Protein AF-0000000084725283 (afdb_homodimer)

Nearest PDB structures (foldseek):
  5juu-assembly1_XB  TM=6.780E-01  e=8.509E-02  Saccharomyces cerevisiae
  5t2a-assembly1_AV  TM=6.459E-01  e=1.629E-01  Leishmania donovani
  6az1-assembly1_b  TM=6.888E-01  e=2.254E-01  Leishmania donovani
  5lks-assembly1_SV  TM=4.004E-01  e=1.527E-01  Homo sapiens
  4h9d-assembly1_A  TM=5.388E-01  e=5.434E+00  Geobacter metallireducens GS-15

Sequence (156 aa):
MSDGTGESTPDRECYRCDRDVAPARLFRVTTEPPAALSHDYQTAERFCCPDCAAGMNLSEFSERLKAHARRGERPVEEMSDGTGESTPDRECYRCDRDVAPARLFRVTTEPPAALSHDYQTAERFCCPDCAAGMNLSEFSERLKAHARRGERPVEE

Secondary structure (DSSP, 8-state):
-----------EE-TTT--EE-GGGPEEEEEE--GGGTTTEE-EEEEE-HHHHHHTT--EE-HHHHHHHHHHTS----/-----------EE-TTT--EE-GGGPEEEEEE--GGGTTTEE-EEEEE-HHHHHHTT--EE-HHHHHHHHHHTS----

pLDDT: mean 86.84, std 17.79, range [36.31, 98.62]

Foldseek 3Di:
DPPCPVPQDFFDAAPPPRDTDRPVQWDKDWDADDPVCCVPDHIDIGIHGPVVCVVVPNDDDDPVVVVVVVVVPPPPPD/DPPCPVPQDFFDAAPPPRDTDRPVQWDKDWDADDPVCCVPDHIDIGIHGPVVCVVVPNDDDDPVVVVVVVVVPPPPPD

Structure (mmCIF, N/CA/C/O backbone):
data_AF-0000000084725283-model_v1
#
loop_
_entity.id
_entity.type
_entity.pdbx_description
1 polymer 'Small CPxCG-related zinc finger protein'
#
loop_
_atom_site.group_PDB
_atom_site.id
_atom_site.type_symbol
_atom_site.label_atom_id
_atom_site.label_alt_id
_atom_site.label_comp_id
_atom_site.label_asym_id
_atom_site.label_entity_id
_atom_site.label_seq_id
_atom_site.pdbx_PDB_ins_code
_atom_site.Cartn_x
_atom_site.Cartn_y
_atom_site.Cartn_z
_atom_site.occupancy
_atom_site.B_iso_or_equiv
_atom_site.auth_seq_id
_atom_site.auth_comp_id
_atom_site.auth_asym_id
_atom_site.auth_atom_id
_atom_site.pdbx_PDB_model_num
ATOM 1 N N . MET A 1 1 ? -3.312 -44.719 -2.506 1 36.62 1 MET A N 1
ATOM 2 C CA . MET A 1 1 ? -2.574 -43.531 -2.875 1 36.62 1 MET A CA 1
ATOM 3 C C . MET A 1 1 ? -3.506 -42.312 -2.947 1 36.62 1 MET A C 1
ATOM 5 O O . MET A 1 1 ? -4.441 -42.312 -3.75 1 36.62 1 MET A O 1
ATOM 9 N N . SER A 1 2 ? -3.908 -41.812 -1.787 1 43.84 2 SER A N 1
ATOM 10 C CA . SER A 1 2 ? -4.75 -40.656 -1.587 1 43.84 2 SER A CA 1
ATOM 11 C C . SER A 1 2 ? -4.246 -39.469 -2.4 1 43.84 2 SER A C 1
ATOM 13 O O . SER A 1 2 ? -3.053 -39.156 -2.379 1 43.84 2 SER A O 1
ATOM 15 N N . ASP A 1 3 ? -4.738 -39.344 -3.652 1 42.88 3 ASP A N 1
ATOM 16 C CA . ASP A 1 3 ? -4.516 -38.094 -4.371 1 42.88 3 ASP A CA 1
ATOM 17 C C . ASP A 1 3 ? -4.684 -36.906 -3.447 1 42.88 3 ASP A C 1
ATOM 19 O O . ASP A 1 3 ? -5.738 -36.719 -2.834 1 42.88 3 ASP A O 1
ATOM 23 N N . GLY A 1 4 ? -3.744 -36.688 -2.504 1 44.69 4 GLY A N 1
ATOM 24 C CA . GLY A 1 4 ? -3.746 -35.406 -1.815 1 44.69 4 GLY A CA 1
ATOM 25 C C . GLY A 1 4 ? -4.184 -34.25 -2.701 1 44.69 4 GLY A C 1
ATOM 26 O O . GLY A 1 4 ? -3.436 -33.844 -3.582 1 44.69 4 GLY A O 1
ATOM 27 N N . THR A 1 5 ? -5.371 -34.281 -3.201 1 48.53 5 THR A N 1
ATOM 28 C CA . THR A 1 5 ? -5.875 -33.031 -3.779 1 48.53 5 THR A CA 1
ATOM 29 C C . THR A 1 5 ? -5.41 -31.844 -2.965 1 48.53 5 THR A C 1
ATOM 31 O O . THR A 1 5 ? -5.855 -31.641 -1.831 1 48.53 5 THR A O 1
ATOM 34 N N . GLY A 1 6 ? -4.141 -31.625 -2.848 1 50.59 6 GLY A N 1
ATOM 35 C CA . GLY A 1 6 ? -3.717 -30.359 -2.266 1 50.59 6 GLY A CA 1
ATOM 36 C C . GLY A 1 6 ? -4.668 -29.219 -2.562 1 50.59 6 GLY A C 1
ATOM 37 O O . GLY A 1 6 ? -5.004 -28.969 -3.723 1 50.59 6 GLY A O 1
ATOM 38 N N . GLU A 1 7 ? -5.652 -29.016 -1.892 1 56.44 7 GLU A N 1
ATOM 39 C CA . GLU A 1 7 ? -6.574 -27.891 -1.95 1 56.44 7 GLU A CA 1
ATOM 40 C C . GLU A 1 7 ? -5.848 -26.594 -2.318 1 56.44 7 GLU A C 1
ATOM 42 O O . GLU A 1 7 ? -5.098 -26.047 -1.509 1 56.44 7 GLU A O 1
ATOM 47 N N . SER A 1 8 ? -5.473 -26.5 -3.598 1 70.12 8 SER A N 1
ATOM 48 C CA . SER A 1 8 ? -4.91 -25.25 -4.094 1 70.12 8 SER A CA 1
ATOM 49 C C . SER A 1 8 ? -5.766 -24.047 -3.684 1 70.12 8 SER A C 1
ATOM 51 O O . SER A 1 8 ? -6.988 -24.078 -3.832 1 70.12 8 SER A O 1
ATOM 53 N N . THR A 1 9 ? -5.344 -23.344 -2.67 1 79.12 9 THR A N 1
ATOM 54 C CA . THR A 1 9 ? -6.039 -22.109 -2.311 1 79.12 9 THR A CA 1
ATOM 55 C C . THR A 1 9 ? -6.504 -21.375 -3.561 1 79.12 9 THR A C 1
ATOM 57 O O . THR A 1 9 ? -5.734 -21.203 -4.508 1 79.12 9 THR A O 1
ATOM 60 N N . PRO A 1 10 ? -7.766 -21.188 -3.664 1 89.5 10 PRO A N 1
ATOM 61 C CA . PRO A 1 10 ? -8.305 -20.5 -4.84 1 89.5 10 PRO A CA 1
ATOM 62 C C . PRO A 1 10 ? -7.617 -19.156 -5.109 1 89.5 10 PRO A C 1
ATOM 64 O O . PRO A 1 10 ? -7.168 -18.5 -4.172 1 89.5 10 PRO A O 1
ATOM 67 N N . ASP A 1 11 ? -7.484 -18.859 -6.359 1 92.56 11 ASP A N 1
ATOM 68 C CA . ASP A 1 11 ? -6.93 -17.578 -6.789 1 92.56 11 ASP A CA 1
ATOM 69 C C . ASP A 1 11 ? -7.695 -16.406 -6.164 1 92.56 11 ASP A C 1
ATOM 71 O O . ASP A 1 11 ? -8.852 -16.562 -5.766 1 92.56 11 ASP A O 1
ATOM 75 N N . ARG A 1 12 ? -6.977 -15.438 -5.93 1 95.38 12 ARG A N 1
ATOM 76 C CA . ARG A 1 12 ? -7.551 -14.188 -5.441 1 95.38 12 ARG A CA 1
ATOM 77 C C . ARG A 1 12 ? -7.359 -13.062 -6.457 1 95.38 12 ARG A C 1
ATOM 79 O O . ARG A 1 12 ? -6.336 -13.008 -7.145 1 95.38 12 ARG A O 1
ATOM 86 N N . GLU A 1 13 ? -8.242 -12.125 -6.516 1 96.94 13 GLU A N 1
ATOM 87 C CA . GLU A 1 13 ? -8.188 -11.031 -7.477 1 96.94 13 GLU A CA 1
ATOM 88 C C . GLU A 1 13 ? -7.258 -9.922 -7 1 96.94 13 GLU A C 1
ATOM 90 O O . GLU A 1 13 ? -7.273 -9.555 -5.82 1 96.94 13 GLU A O 1
ATOM 95 N N . CYS A 1 14 ? -6.426 -9.492 -7.863 1 98.25 14 CYS A N 1
ATOM 96 C CA . CYS A 1 14 ? -5.703 -8.242 -7.625 1 98.25 14 CYS A CA 1
ATOM 97 C C . CYS A 1 14 ? -6.668 -7.074 -7.496 1 98.25 14 CYS A C 1
ATOM 99 O O . CYS A 1 14 ? -7.523 -6.867 -8.359 1 98.25 14 CYS A O 1
ATOM 101 N N . TYR A 1 15 ? -6.371 -6.266 -6.543 1 97.25 15 TYR A N 1
ATOM 102 C CA . TYR A 1 15 ? -7.352 -5.215 -6.289 1 97.25 15 TYR A CA 1
ATOM 103 C C . TYR A 1 15 ? -7.273 -4.129 -7.355 1 97.25 15 TYR A C 1
ATOM 105 O O . TYR A 1 15 ? -8.203 -3.332 -7.508 1 97.25 15 TYR A O 1
ATOM 113 N N . ARG A 1 16 ? -6.207 -4.043 -8.016 1 96.62 16 ARG A N 1
ATOM 114 C CA . ARG A 1 16 ? -5.977 -2.969 -8.977 1 96.62 16 ARG A CA 1
ATOM 115 C C . ARG A 1 16 ? -6.426 -3.377 -10.375 1 96.62 16 ARG A C 1
ATOM 117 O O . ARG A 1 16 ? -7.051 -2.59 -11.086 1 96.62 16 ARG A O 1
ATOM 124 N N . CYS A 1 17 ? -6.148 -4.531 -10.852 1 97.31 17 CYS A N 1
ATOM 125 C CA . CYS A 1 17 ? -6.371 -4.895 -12.242 1 97.31 17 CYS A CA 1
ATOM 126 C C . CYS A 1 17 ? -7.41 -6.004 -12.359 1 97.31 17 CYS A C 1
ATOM 128 O O . CYS A 1 17 ? -7.738 -6.441 -13.461 1 97.31 17 CYS A O 1
ATOM 130 N N . ASP A 1 18 ? -7.816 -6.555 -11.289 1 95.44 18 ASP A N 1
ATOM 131 C CA . ASP A 1 18 ? -8.906 -7.52 -11.18 1 95.44 18 ASP A CA 1
ATOM 132 C C . ASP A 1 18 ? -8.484 -8.891 -11.711 1 95.44 18 ASP A C 1
ATOM 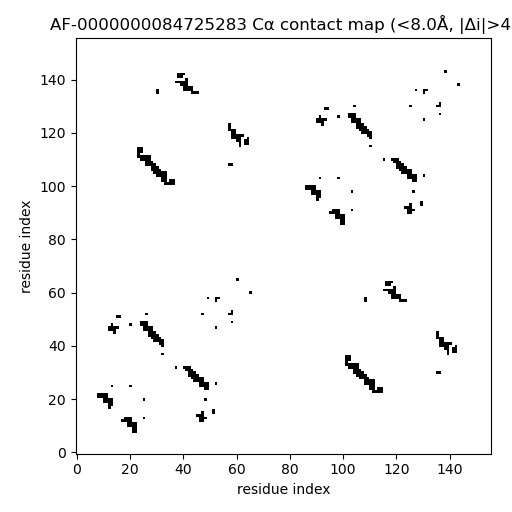134 O O . ASP A 1 18 ? -9.32 -9.789 -11.852 1 95.44 18 ASP A O 1
ATOM 138 N N . ARG A 1 19 ? -7.309 -9.016 -12.055 1 96.31 19 ARG A N 1
ATOM 139 C CA . ARG A 1 19 ? -6.82 -10.32 -12.508 1 96.31 19 ARG A CA 1
ATOM 140 C C . ARG A 1 19 ? -6.801 -11.32 -11.352 1 96.31 19 ARG A C 1
ATOM 142 O O . ARG A 1 19 ? -6.438 -10.969 -10.227 1 96.31 19 ARG A O 1
ATOM 149 N N . ASP A 1 20 ? -7.125 -12.531 -11.656 1 96.12 20 ASP A N 1
ATOM 150 C CA . ASP A 1 20 ? -6.977 -13.625 -10.703 1 96.12 20 ASP A CA 1
ATOM 151 C C . ASP A 1 20 ? -5.516 -14.047 -10.578 1 96.12 20 ASP A C 1
ATOM 153 O O . ASP A 1 20 ? -4.871 -14.391 -11.578 1 96.12 20 ASP A O 1
ATOM 157 N N . VAL A 1 21 ? -5.031 -14.086 -9.344 1 95.62 21 VAL A N 1
ATOM 158 C CA . VAL A 1 21 ? -3.633 -14.391 -9.07 1 95.62 21 VAL A CA 1
ATOM 159 C C . VAL A 1 21 ? -3.539 -15.422 -7.949 1 95.62 21 VAL A C 1
ATOM 161 O O . VAL A 1 21 ? -4.312 -15.367 -6.988 1 95.62 21 VAL A O 1
ATOM 164 N N . ALA A 1 22 ? -2.648 -16.359 -8.133 1 95.81 22 ALA A N 1
ATOM 165 C CA . ALA A 1 22 ? -2.391 -17.281 -7.035 1 95.81 22 ALA A CA 1
ATOM 166 C C . ALA A 1 22 ? -2.006 -16.547 -5.762 1 95.81 22 ALA A C 1
ATOM 168 O O . ALA A 1 22 ? -1.172 -15.633 -5.793 1 95.81 22 ALA A O 1
ATOM 169 N N . PRO A 1 23 ? -2.582 -16.938 -4.633 1 94.56 23 PRO A N 1
ATOM 170 C CA . PRO A 1 23 ? -2.295 -16.25 -3.373 1 94.56 23 PRO A CA 1
ATOM 171 C C . PRO A 1 23 ? -0.802 -16.188 -3.061 1 94.56 23 PRO A C 1
ATOM 173 O O . PRO A 1 23 ? -0.332 -15.211 -2.467 1 94.56 23 PRO A O 1
ATOM 176 N N . ALA A 1 24 ? -0.075 -17.094 -3.529 1 95.12 24 ALA A N 1
ATOM 177 C CA . ALA A 1 24 ? 1.356 -17.172 -3.252 1 95.12 24 ALA A CA 1
ATOM 178 C C . ALA A 1 24 ? 2.129 -16.125 -4.047 1 95.12 24 ALA A C 1
ATOM 180 O O . ALA A 1 24 ? 3.324 -15.922 -3.822 1 95.12 24 ALA A O 1
ATOM 181 N N . ARG A 1 25 ? 1.445 -15.422 -4.844 1 96.25 25 ARG A N 1
ATOM 182 C CA . ARG A 1 25 ? 2.107 -14.422 -5.676 1 96.25 25 ARG A CA 1
ATOM 183 C C . ARG A 1 25 ? 1.581 -13.023 -5.379 1 96.25 25 ARG A C 1
ATOM 185 O O . ARG A 1 25 ? 1.994 -12.047 -6.016 1 96.25 25 ARG A O 1
ATOM 192 N N . LEU A 1 26 ? 0.701 -12.93 -4.41 1 97.69 26 LEU A N 1
ATOM 193 C CA . LEU A 1 26 ? 0.087 -11.641 -4.125 1 97.69 26 LEU A CA 1
ATOM 194 C C . LEU A 1 26 ? 0.821 -10.922 -2.994 1 97.69 26 LEU A C 1
ATOM 196 O O . LEU A 1 26 ? 1.104 -11.523 -1.955 1 97.69 26 LEU A O 1
ATOM 200 N N . PHE A 1 27 ? 1.104 -9.672 -3.227 1 98.25 27 PHE A N 1
ATOM 201 C CA . PHE A 1 27 ? 1.551 -8.789 -2.152 1 98.25 27 PHE A CA 1
ATOM 202 C C . PHE A 1 27 ? 0.38 -8.383 -1.266 1 98.25 27 PHE A C 1
ATOM 204 O O . PHE A 1 27 ? -0.72 -8.125 -1.76 1 98.25 27 PHE A O 1
ATOM 211 N N . ARG A 1 28 ? 0.613 -8.328 0.021 1 98.56 28 ARG A N 1
ATOM 212 C CA . ARG A 1 28 ? -0.343 -7.719 0.939 1 98.56 28 ARG A CA 1
ATOM 213 C C . ARG A 1 28 ? -0.039 -6.238 1.141 1 98.56 28 ARG A C 1
ATOM 215 O O . ARG A 1 28 ? 1.071 -5.875 1.536 1 98.56 28 ARG A O 1
ATOM 222 N N . VAL A 1 29 ? -1.005 -5.395 0.857 1 98.62 29 VAL A N 1
ATOM 223 C CA . VAL A 1 29 ? -0.878 -3.953 1.043 1 98.62 29 VAL A CA 1
ATOM 224 C C . VAL A 1 29 ? -1.751 -3.504 2.213 1 98.62 29 VAL A C 1
ATOM 226 O O . VAL A 1 29 ? -2.971 -3.689 2.193 1 98.62 29 VAL A O 1
ATOM 229 N N . THR A 1 30 ? -1.122 -2.994 3.189 1 98.56 30 THR A N 1
ATOM 230 C CA . THR A 1 30 ? -1.828 -2.465 4.352 1 98.56 30 THR A CA 1
ATOM 231 C C . THR A 1 30 ? -1.683 -0.948 4.426 1 98.56 30 THR A C 1
ATOM 233 O O . THR A 1 30 ? -0.567 -0.424 4.383 1 98.56 30 THR A O 1
ATOM 236 N N . THR A 1 31 ? -2.77 -0.284 4.461 1 98.44 31 THR A N 1
ATOM 237 C CA . THR A 1 31 ? -2.777 1.17 4.582 1 98.44 31 THR A CA 1
ATOM 238 C C . THR A 1 31 ? -3.354 1.598 5.93 1 98.44 31 THR A C 1
ATOM 240 O O . THR A 1 31 ? -4.508 1.295 6.242 1 98.44 31 THR A O 1
ATOM 243 N N . GLU A 1 32 ? -2.551 2.271 6.676 1 98.31 32 GLU A N 1
ATOM 244 C CA . GLU A 1 32 ? -2.932 2.705 8.016 1 98.31 32 GLU A CA 1
ATOM 245 C C . GLU A 1 32 ? -3.047 4.227 8.094 1 98.31 3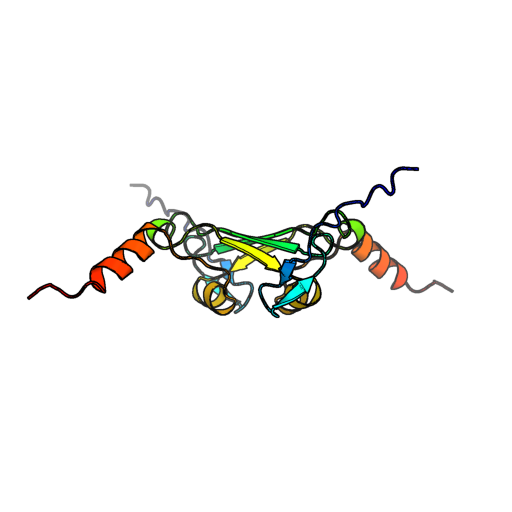2 GLU A C 1
ATOM 247 O O . GLU A 1 32 ? -2.08 4.941 7.82 1 98.31 32 GLU A O 1
ATOM 252 N N . PRO A 1 33 ? -4.211 4.738 8.484 1 97.38 33 PRO A N 1
ATOM 253 C CA . PRO A 1 33 ? -4.309 6.18 8.711 1 97.38 33 PRO A CA 1
ATOM 254 C C . PRO A 1 33 ? -3.58 6.625 9.977 1 97.38 33 PRO A C 1
ATOM 256 O O . PRO A 1 33 ? -3.393 5.828 10.898 1 97.38 33 PRO A O 1
ATOM 259 N N . PRO A 1 34 ? -3.174 7.844 9.953 1 96.19 34 PRO A N 1
ATOM 260 C CA . PRO A 1 34 ? -2.662 8.367 11.227 1 96.19 34 PRO A CA 1
ATOM 261 C C . PRO A 1 34 ? -3.76 8.555 12.266 1 96.19 34 PRO A C 1
ATOM 263 O O . PRO A 1 34 ? -4.945 8.547 11.93 1 96.19 34 PRO A O 1
ATOM 266 N N . ALA A 1 35 ? -3.318 8.68 13.438 1 95.38 35 ALA A N 1
ATOM 267 C CA . ALA A 1 35 ? -4.258 8.82 14.547 1 95.38 35 ALA A CA 1
ATOM 268 C C . ALA A 1 35 ? -5.219 9.984 14.305 1 95.38 35 ALA A C 1
ATOM 270 O O . ALA A 1 35 ? -6.414 9.875 14.594 1 95.38 35 ALA A O 1
ATOM 271 N N . ALA A 1 36 ? -4.734 11.078 13.797 1 94.69 36 ALA A N 1
ATOM 272 C CA . ALA A 1 36 ? -5.508 12.297 13.594 1 94.69 36 ALA A CA 1
ATOM 273 C C . ALA A 1 36 ? -6.645 12.078 12.602 1 94.69 36 ALA A C 1
ATOM 275 O O . ALA A 1 36 ? -7.625 12.828 12.594 1 94.69 36 ALA A O 1
ATOM 276 N N . LEU A 1 37 ? -6.57 11.055 11.836 1 95.75 37 LEU A N 1
ATOM 277 C CA . LEU A 1 37 ? -7.574 10.812 10.812 1 95.75 37 LEU A CA 1
ATOM 278 C C . LEU A 1 37 ? -8.352 9.531 11.094 1 95.75 37 LEU A C 1
ATOM 280 O O . LEU A 1 37 ? -9.133 9.078 10.266 1 95.75 37 LEU A O 1
ATOM 284 N N . SER A 1 38 ? -8.156 8.953 12.227 1 94.75 38 SER A N 1
ATOM 285 C CA . SER A 1 38 ? -8.727 7.652 12.547 1 94.75 38 SER A CA 1
ATOM 286 C C . SER A 1 38 ? -10.242 7.734 12.703 1 94.75 38 SER A C 1
ATOM 288 O O . SER A 1 38 ? -10.93 6.711 12.68 1 94.75 38 SER A O 1
ATOM 290 N N . HIS A 1 39 ? -10.766 8.875 12.859 1 93.5 39 HIS A N 1
ATOM 291 C CA . HIS A 1 39 ? -12.211 9.047 12.93 1 93.5 39 HIS A CA 1
ATOM 292 C C . HIS A 1 39 ? -12.852 8.867 11.562 1 93.5 39 HIS A C 1
ATOM 294 O O . HIS A 1 39 ? -13.984 8.375 11.461 1 93.5 39 HIS A O 1
ATOM 300 N N . ASP A 1 40 ? -12.211 9.188 10.602 1 94.62 40 ASP A N 1
ATOM 301 C CA . ASP A 1 40 ? -12.75 9.195 9.242 1 94.62 40 ASP A CA 1
ATOM 302 C C . ASP A 1 40 ? -12.305 7.965 8.461 1 94.62 40 ASP A C 1
ATOM 304 O O . ASP A 1 40 ? -13.016 7.496 7.574 1 94.62 40 ASP A O 1
ATOM 308 N N . TYR A 1 41 ? -11.18 7.492 8.836 1 96.75 41 TYR A N 1
ATOM 309 C CA . TYR A 1 41 ? -10.594 6.387 8.086 1 96.75 41 TYR A CA 1
ATOM 310 C C . TYR A 1 41 ? -10.25 5.223 9.008 1 96.75 41 TYR A C 1
ATOM 312 O O . TYR A 1 41 ? -10.07 5.414 10.211 1 96.75 41 TYR A O 1
ATOM 320 N N . GLN A 1 42 ? -10.141 4.008 8.391 1 97.69 42 GLN A N 1
ATOM 321 C CA . GLN A 1 42 ? -9.664 2.814 9.086 1 97.69 42 GLN A CA 1
ATOM 322 C C . GLN A 1 42 ? -8.578 2.105 8.273 1 97.69 42 GLN A C 1
ATOM 324 O O . GLN A 1 42 ? -8.336 2.449 7.117 1 97.69 42 GLN A O 1
ATOM 329 N N . THR A 1 43 ? -7.883 1.212 8.984 1 97.88 43 THR A N 1
ATOM 330 C CA . THR A 1 43 ? -6.871 0.406 8.312 1 97.88 43 THR A CA 1
ATOM 331 C C . THR A 1 43 ? -7.5 -0.421 7.191 1 97.88 43 THR A C 1
ATOM 333 O O . THR A 1 43 ? -8.555 -1.035 7.379 1 97.88 43 THR A O 1
ATOM 336 N N . ALA A 1 44 ? -6.824 -0.379 6.012 1 97.69 44 ALA A N 1
ATOM 337 C CA . ALA A 1 44 ? -7.27 -1.149 4.852 1 97.69 44 ALA A CA 1
ATOM 338 C C . ALA A 1 44 ? -6.227 -2.189 4.453 1 97.69 44 ALA A C 1
ATOM 340 O O . ALA A 1 44 ? -5.023 -1.935 4.531 1 97.69 44 ALA A O 1
ATOM 341 N N . GLU A 1 45 ? -6.711 -3.303 4.07 1 98 45 GLU A N 1
ATOM 342 C CA . GLU A 1 45 ? -5.871 -4.359 3.516 1 98 45 GLU A CA 1
ATOM 343 C C . GLU A 1 45 ? -6.305 -4.727 2.1 1 98 45 GLU A C 1
ATOM 345 O O . GLU A 1 45 ? -7.496 -4.934 1.845 1 98 45 GLU A O 1
ATOM 350 N N . ARG A 1 46 ? -5.363 -4.773 1.231 1 97.88 46 ARG A N 1
ATOM 351 C CA . ARG A 1 46 ? -5.574 -5.164 -0.159 1 9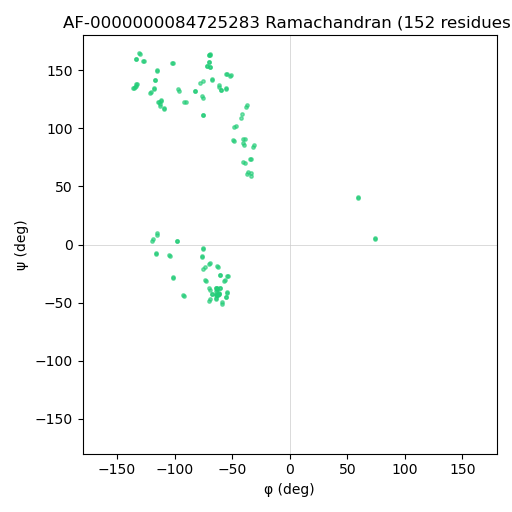7.88 46 ARG A CA 1
ATOM 352 C C . ARG A 1 46 ? -4.516 -6.156 -0.62 1 97.88 46 ARG A C 1
ATOM 354 O O . ARG A 1 46 ? -3.447 -6.258 -0.011 1 97.88 46 ARG A O 1
ATOM 361 N N . PHE A 1 47 ? -4.895 -6.84 -1.683 1 98.19 47 PHE A N 1
ATOM 362 C CA . PHE A 1 47 ? -3.938 -7.738 -2.312 1 98.19 47 PHE A CA 1
ATOM 363 C C . PHE A 1 47 ? -3.646 -7.305 -3.744 1 98.19 47 PHE A C 1
ATOM 365 O O . PHE A 1 47 ? -4.566 -6.988 -4.504 1 98.19 47 PHE A O 1
ATOM 372 N N . CYS A 1 48 ? -2.387 -7.301 -4.02 1 98.25 48 CYS A N 1
ATOM 373 C CA . CYS A 1 48 ? -1.941 -6.699 -5.273 1 98.25 48 CYS A CA 1
ATOM 374 C C . CYS A 1 48 ? -0.953 -7.609 -5.992 1 98.25 48 CYS A C 1
ATOM 376 O O . CYS A 1 48 ? -0.068 -8.195 -5.363 1 98.25 48 CYS A O 1
ATOM 378 N N . CYS A 1 49 ? -1.126 -7.754 -7.293 1 97.81 49 CYS A N 1
ATOM 379 C CA . CYS A 1 49 ? -0.141 -8.508 -8.062 1 97.81 49 CYS A CA 1
ATOM 380 C C . CYS A 1 49 ? 1.175 -7.75 -8.156 1 97.81 49 CYS A C 1
ATOM 382 O O . CYS A 1 49 ? 1.211 -6.535 -7.953 1 97.81 49 CYS A O 1
ATOM 384 N N . PRO A 1 50 ? 2.25 -8.438 -8.508 1 96.44 50 PRO A N 1
ATOM 385 C CA . PRO A 1 50 ? 3.562 -7.789 -8.547 1 96.44 50 PRO A CA 1
ATOM 386 C C . PRO A 1 50 ? 3.635 -6.672 -9.586 1 96.44 50 PRO A C 1
ATOM 388 O O . PRO A 1 50 ? 4.246 -5.629 -9.336 1 96.44 50 PRO A O 1
ATOM 391 N N . ASP A 1 51 ? 2.996 -6.848 -10.742 1 96.25 51 ASP A N 1
ATOM 392 C CA . ASP A 1 51 ? 3.037 -5.844 -11.805 1 96.25 51 ASP A CA 1
ATOM 393 C C . ASP A 1 51 ? 2.365 -4.547 -11.359 1 96.25 51 ASP A C 1
ATOM 395 O O . ASP A 1 51 ? 2.906 -3.459 -11.562 1 96.25 51 ASP A O 1
ATOM 399 N N . CYS A 1 52 ? 1.252 -4.664 -10.781 1 97.75 52 CYS A N 1
ATOM 400 C CA . CYS A 1 52 ? 0.539 -3.48 -10.312 1 97.75 52 CYS A CA 1
ATOM 401 C C . CYS A 1 52 ? 1.282 -2.816 -9.164 1 97.75 52 CYS A C 1
ATOM 403 O O . CYS A 1 52 ? 1.348 -1.589 -9.086 1 97.75 52 CYS A O 1
ATOM 405 N N . ALA A 1 53 ? 1.813 -3.611 -8.188 1 97.69 53 ALA A N 1
ATOM 406 C CA . ALA A 1 53 ? 2.60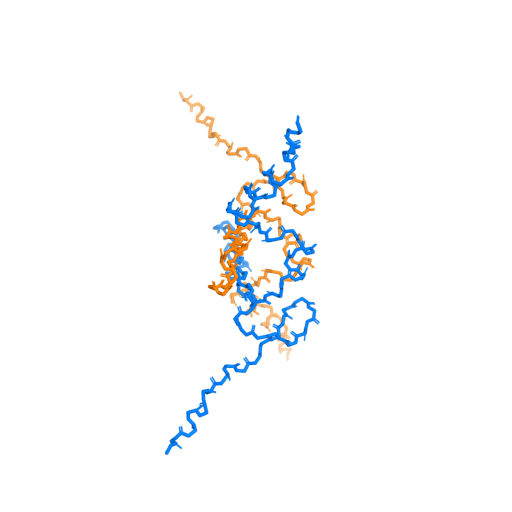9 -3.062 -7.094 1 97.69 53 ALA A CA 1
ATOM 407 C C . ALA A 1 53 ? 3.783 -2.244 -7.625 1 97.69 53 ALA A C 1
ATOM 409 O O . ALA A 1 53 ? 4.047 -1.141 -7.141 1 97.69 53 ALA A O 1
ATOM 410 N N . ALA A 1 54 ? 4.434 -2.783 -8.578 1 95.56 54 ALA A N 1
ATOM 411 C CA . ALA A 1 54 ? 5.551 -2.076 -9.203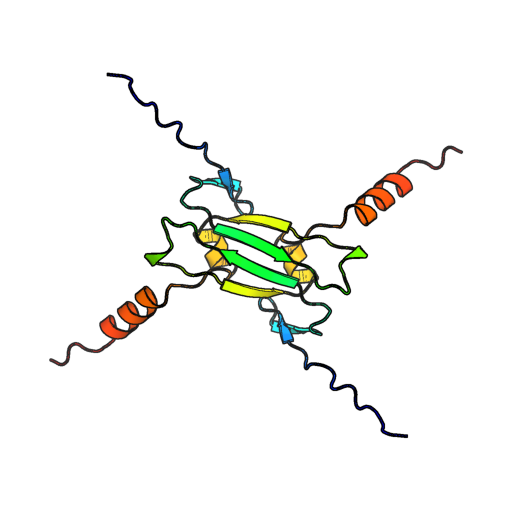 1 95.56 54 ALA A CA 1
ATOM 412 C C . ALA A 1 54 ? 5.074 -0.795 -9.883 1 95.56 54 ALA A C 1
ATOM 414 O O . ALA A 1 54 ? 5.695 0.26 -9.734 1 95.56 54 ALA A O 1
ATOM 415 N N . GLY A 1 55 ? 3.939 -0.899 -10.586 1 95.06 55 GLY A N 1
ATOM 416 C CA . GLY A 1 55 ? 3.373 0.248 -11.273 1 95.06 55 GLY A CA 1
ATOM 417 C C . GLY A 1 55 ? 3.021 1.393 -10.344 1 95.06 55 GLY A C 1
ATOM 418 O O . GLY A 1 55 ? 3.039 2.557 -10.75 1 95.06 55 GLY A O 1
ATOM 419 N N . MET A 1 56 ? 2.752 1.07 -9.125 1 95.75 56 MET A N 1
ATOM 420 C CA . MET A 1 56 ? 2.42 2.086 -8.133 1 95.75 56 MET A CA 1
ATOM 421 C C . MET A 1 56 ? 3.645 2.449 -7.297 1 95.75 56 MET A C 1
ATOM 423 O O . MET A 1 56 ? 3.543 3.221 -6.34 1 95.75 56 MET A O 1
ATOM 427 N N . ASN A 1 57 ? 4.781 1.85 -7.633 1 96.44 57 ASN A N 1
ATOM 428 C CA . ASN A 1 57 ? 6.02 2.039 -6.883 1 96.44 57 ASN A CA 1
ATOM 429 C C . ASN A 1 57 ? 5.859 1.614 -5.426 1 96.44 57 ASN A C 1
ATOM 431 O O . ASN A 1 57 ? 6.355 2.289 -4.52 1 96.44 57 ASN A O 1
ATOM 435 N N . LEU A 1 58 ? 5.18 0.525 -5.168 1 97.25 58 LEU A N 1
ATOM 436 C CA . LEU A 1 58 ? 4.914 0.04 -3.818 1 97.25 58 LEU A CA 1
ATOM 437 C C . LEU A 1 58 ? 5.801 -1.156 -3.486 1 97.25 58 LEU A C 1
ATOM 439 O O . LEU A 1 58 ? 5.812 -1.628 -2.348 1 97.25 58 LEU A O 1
ATOM 443 N N . SER A 1 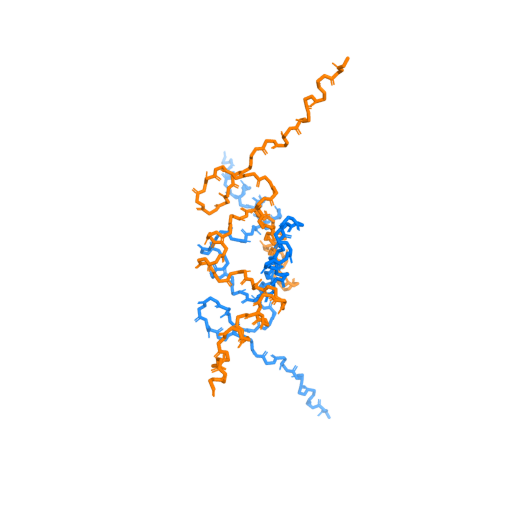59 ? 6.492 -1.678 -4.422 1 96.06 59 SER A N 1
ATOM 444 C CA . SER A 1 59 ? 7.367 -2.816 -4.156 1 96.06 59 SER A CA 1
ATOM 445 C C . SER A 1 59 ? 8.828 -2.385 -4.062 1 96.06 59 SER A C 1
ATOM 447 O O . SER A 1 59 ? 9.203 -1.334 -4.582 1 96.06 59 SER A O 1
ATOM 449 N N . GLU A 1 60 ? 9.57 -3.186 -3.369 1 96.44 60 GLU A N 1
ATOM 450 C CA . GLU A 1 60 ? 11.008 -2.988 -3.217 1 96.44 60 GLU A CA 1
ATOM 451 C C . GLU A 1 60 ? 11.766 -4.301 -3.398 1 96.44 60 GLU A C 1
ATOM 453 O O . GLU A 1 60 ? 11.383 -5.324 -2.832 1 96.44 60 GLU A O 1
ATOM 458 N N . PHE A 1 61 ? 12.781 -4.227 -4.133 1 95 61 PHE A N 1
ATOM 459 C CA . PHE A 1 61 ? 13.609 -5.414 -4.328 1 95 61 PHE A CA 1
ATOM 460 C C . PHE A 1 61 ? 14.344 -5.777 -3.043 1 95 61 PHE A C 1
ATOM 462 O O . PHE A 1 61 ? 14.703 -4.898 -2.256 1 95 61 PHE A O 1
ATOM 469 N N . SER A 1 62 ? 14.625 -7.051 -2.955 1 95.12 62 SER A N 1
ATOM 470 C CA . SER A 1 62 ? 15.398 -7.52 -1.811 1 95.12 62 SER A CA 1
ATOM 471 C C . SER A 1 62 ? 16.844 -7.043 -1.886 1 95.12 62 SER A C 1
ATOM 473 O O . SER A 1 62 ? 17.344 -6.738 -2.971 1 95.12 62 SER A O 1
ATOM 475 N N . GLU A 1 63 ? 17.469 -7.004 -0.716 1 93 63 GLU A N 1
ATOM 476 C CA . GLU A 1 63 ? 18.875 -6.609 -0.684 1 93 63 GLU A CA 1
ATOM 477 C C . GLU A 1 63 ? 19.734 -7.57 -1.499 1 93 63 GLU A C 1
ATOM 479 O O . GLU A 1 63 ? 20.688 -7.148 -2.156 1 93 63 GLU A O 1
ATOM 484 N N . ARG A 1 64 ? 19.406 -8.766 -1.434 1 90.5 64 ARG A N 1
ATOM 485 C CA . ARG A 1 64 ? 20.125 -9.781 -2.191 1 90.5 64 ARG A CA 1
ATOM 486 C C . ARG A 1 64 ? 20.078 -9.484 -3.688 1 90.5 64 ARG A C 1
ATOM 488 O O . ARG A 1 64 ? 21.109 -9.508 -4.363 1 90.5 64 ARG A O 1
ATOM 495 N N . LEU A 1 65 ? 18.953 -9.266 -4.156 1 88.94 65 LEU A N 1
ATOM 496 C CA . LEU A 1 65 ? 18.781 -8.992 -5.578 1 88.94 65 LEU A CA 1
ATOM 497 C C . LEU A 1 65 ? 19.5 -7.707 -5.98 1 88.94 65 LEU A C 1
ATOM 499 O O . LEU A 1 65 ? 20.156 -7.656 -7.027 1 88.94 65 LEU A O 1
ATOM 503 N N . LYS A 1 66 ? 19.453 -6.723 -5.164 1 90.44 66 LYS A N 1
ATOM 504 C CA . LYS A 1 66 ? 20.156 -5.473 -5.441 1 90.44 66 LYS A CA 1
ATOM 505 C C . LYS A 1 66 ? 21.656 -5.695 -5.531 1 90.44 66 LYS A C 1
ATOM 507 O O . LYS A 1 66 ? 22.328 -5.141 -6.41 1 90.44 66 LYS A O 1
ATOM 512 N N . ALA A 1 67 ? 22.078 -6.449 -4.637 1 89.12 67 ALA A N 1
ATOM 513 C CA . ALA A 1 67 ? 23.5 -6.738 -4.605 1 89.12 67 ALA A CA 1
ATOM 514 C C . ALA A 1 67 ? 23.938 -7.48 -5.867 1 89.12 67 ALA A C 1
ATOM 516 O O . ALA A 1 67 ? 25 -7.191 -6.43 1 89.12 67 ALA A O 1
ATOM 517 N N . HIS A 1 68 ? 23.219 -8.406 -6.289 1 87.25 68 HIS A N 1
ATOM 518 C CA . HIS A 1 68 ? 23.516 -9.172 -7.492 1 87.25 68 HIS A CA 1
ATOM 519 C C . HIS A 1 68 ? 23.547 -8.273 -8.719 1 87.25 68 HIS A C 1
ATOM 521 O O . HIS A 1 68 ? 24.438 -8.406 -9.57 1 87.25 68 HIS A O 1
ATOM 527 N N . ALA A 1 69 ? 22.625 -7.418 -8.758 1 84.81 69 ALA A N 1
ATOM 528 C CA . ALA A 1 69 ? 22.562 -6.488 -9.883 1 84.81 69 ALA A CA 1
ATOM 529 C C . ALA A 1 69 ? 23.766 -5.57 -9.922 1 84.81 69 ALA A C 1
ATOM 531 O O . ALA A 1 69 ? 24.281 -5.254 -10.992 1 84.81 69 ALA A O 1
ATOM 532 N N . ARG A 1 70 ? 24.203 -5.184 -8.773 1 86.56 70 ARG A N 1
ATOM 533 C CA . ARG A 1 70 ? 25.359 -4.297 -8.68 1 86.56 70 ARG A CA 1
ATOM 534 C C . ARG A 1 70 ? 26.641 -5.02 -9.078 1 86.56 70 ARG A C 1
ATOM 536 O O . ARG A 1 70 ? 27.516 -4.43 -9.719 1 86.56 70 ARG A O 1
ATOM 543 N N . ARG A 1 71 ? 26.734 -6.242 -8.711 1 85.31 71 ARG A N 1
ATOM 544 C CA . ARG A 1 71 ? 27.906 -7.039 -9.039 1 85.31 71 ARG A CA 1
ATOM 545 C C . ARG A 1 71 ? 27.953 -7.344 -10.531 1 85.31 71 ARG A C 1
ATOM 547 O O . ARG A 1 71 ? 29.047 -7.383 -11.125 1 85.31 71 ARG A O 1
ATOM 554 N N . GLY A 1 72 ? 26.844 -7.773 -10.969 1 76 72 GLY A N 1
ATOM 555 C CA . GLY A 1 72 ? 26.812 -7.996 -12.398 1 76 72 GLY A CA 1
ATOM 556 C C . GLY A 1 72 ? 27.172 -6.766 -13.203 1 76 72 GLY A C 1
ATOM 557 O O . GLY A 1 72 ? 27.641 -6.875 -14.344 1 76 72 GLY A O 1
ATOM 558 N N . GLU A 1 73 ? 26.859 -5.555 -12.656 1 67.06 73 GLU A N 1
ATOM 559 C CA . GLU A 1 73 ? 27.234 -4.293 -13.289 1 67.06 73 GLU A CA 1
ATOM 560 C C . GLU A 1 73 ? 28.703 -3.988 -13.094 1 67.06 73 GLU A C 1
ATOM 562 O O . GLU A 1 73 ? 29.234 -3.031 -13.672 1 67.06 73 GLU A O 1
ATOM 567 N N . ARG A 1 74 ? 29.312 -4.727 -12.266 1 60.62 74 ARG A N 1
ATOM 568 C CA . ARG A 1 74 ? 30.75 -4.52 -12.141 1 60.62 74 ARG A CA 1
ATOM 569 C C . ARG A 1 74 ? 31.484 -5.117 -13.328 1 60.62 74 ARG A C 1
ATOM 571 O O . ARG A 1 74 ? 31.219 -6.25 -13.734 1 60.62 74 ARG A O 1
ATOM 578 N N . PRO A 1 75 ? 32.031 -4.246 -14.125 1 56.5 75 PRO A N 1
ATOM 579 C CA . PRO A 1 75 ? 32.812 -4.715 -15.281 1 56.5 75 PRO A CA 1
ATOM 580 C C . PRO A 1 75 ? 33.719 -5.898 -14.945 1 56.5 75 PRO A C 1
ATOM 582 O O . PRO A 1 75 ? 34.312 -5.934 -13.867 1 56.5 75 PRO A O 1
ATOM 585 N N . VAL A 1 76 ? 33.344 -7.047 -15.469 1 49.22 76 VAL A N 1
ATOM 586 C CA . VAL A 1 76 ? 34.375 -8.094 -15.484 1 49.22 76 VAL A CA 1
ATOM 587 C C . VAL A 1 76 ? 35.719 -7.496 -15.836 1 49.22 76 VAL A C 1
ATOM 589 O O . VAL A 1 76 ? 35.875 -6.824 -16.859 1 49.22 76 VAL A O 1
ATOM 592 N N . GLU A 1 77 ? 36.375 -7.004 -14.773 1 47.12 77 GLU A N 1
ATOM 593 C CA . GLU A 1 77 ? 37.75 -6.676 -15.102 1 47.12 77 GLU A CA 1
ATOM 594 C C . GLU A 1 77 ? 38.375 -7.73 -16.016 1 47.12 77 GLU A C 1
ATOM 596 O O . GLU A 1 77 ? 38.438 -8.906 -15.648 1 47.12 77 GLU A O 1
ATOM 601 N N . GLU A 1 78 ? 38.25 -7.523 -17.328 1 39.06 78 GLU A N 1
ATOM 602 C CA . GLU A 1 78 ? 39.25 -8.227 -18.141 1 39.06 78 GLU A CA 1
ATOM 603 C C . GLU A 1 78 ? 40.688 -7.914 -17.672 1 39.06 78 GLU A C 1
ATOM 605 O O . GLU A 1 78 ? 41 -6.762 -17.375 1 39.06 78 GLU A O 1
ATOM 610 N N . MET B 1 1 ? 8.797 31.719 30.609 1 36.31 1 MET B N 1
ATOM 611 C CA . MET B 1 1 ? 7.801 31.094 29.75 1 36.31 1 MET B CA 1
ATOM 612 C C . MET B 1 1 ? 8.445 30.531 28.484 1 36.31 1 MET B C 1
ATOM 614 O O . MET B 1 1 ? 9.031 31.281 27.703 1 36.31 1 MET B O 1
ATOM 618 N N . SER B 1 2 ? 9.141 29.391 28.594 1 44.31 2 SER B N 1
ATOM 619 C CA . SER B 1 2 ? 9.773 28.641 27.531 1 44.31 2 SER B CA 1
ATOM 620 C C . SER B 1 2 ? 8.82 28.422 26.359 1 44.31 2 SER B C 1
ATOM 622 O O . SER B 1 2 ? 7.672 28 26.562 1 44.31 2 SER B O 1
ATOM 624 N N . ASP B 1 3 ? 8.812 29.375 25.406 1 42.94 3 ASP B N 1
ATOM 625 C CA . ASP B 1 3 ? 8.148 29.078 24.141 1 42.94 3 ASP B CA 1
ATOM 626 C C . ASP B 1 3 ? 8.406 27.641 23.703 1 42.94 3 ASP B C 1
ATOM 628 O O . ASP B 1 3 ? 9.562 27.234 23.562 1 42.94 3 ASP B O 1
ATOM 632 N N . GLY B 1 4 ? 7.836 26.641 24.391 1 44.75 4 GLY B N 1
ATOM 633 C CA . GLY B 1 4 ? 7.848 25.312 23.828 1 44.75 4 GLY B CA 1
ATOM 634 C C . GLY B 1 4 ? 7.754 25.297 22.312 1 44.75 4 GLY B C 1
ATOM 635 O O . GLY B 1 4 ? 6.684 25.547 21.75 1 44.75 4 GLY B O 1
ATOM 636 N N . THR B 1 5 ? 8.656 25.906 21.625 1 49.06 5 THR B N 1
ATOM 637 C CA . THR B 1 5 ? 8.703 25.609 20.203 1 49.06 5 THR B CA 1
ATOM 638 C C . THR B 1 5 ? 8.383 24.141 19.953 1 49.06 5 THR B C 1
ATOM 640 O O . THR B 1 5 ? 9.172 23.266 20.297 1 49.06 5 THR B O 1
ATOM 643 N N . GLY B 1 6 ? 7.227 23.703 20.281 1 50.84 6 GLY B N 1
ATOM 644 C CA . GLY B 1 6 ? 6.848 22.375 19.828 1 50.84 6 GLY B CA 1
ATOM 645 C C . GLY B 1 6 ? 7.469 22 18.5 1 50.84 6 GLY B C 1
ATOM 646 O O . GLY B 1 6 ? 7.371 22.734 17.531 1 50.84 6 GLY B O 1
ATOM 647 N N . GLU B 1 7 ? 8.586 21.516 18.438 1 56.09 7 GLU B N 1
ATOM 648 C CA . GLU B 1 7 ? 9.266 20.984 17.266 1 56.09 7 GLU B CA 1
ATOM 649 C C . GLU B 1 7 ? 8.281 20.297 16.312 1 56.09 7 GLU B C 1
ATOM 651 O O . GLU B 1 7 ? 7.766 19.219 16.625 1 56.09 7 GLU B O 1
ATOM 656 N N . SER B 1 8 ? 7.496 21.109 15.609 1 69.25 8 SER B N 1
ATOM 657 C CA . SER B 1 8 ? 6.633 20.562 14.57 1 69.25 8 SER B CA 1
ATOM 658 C C . SER B 1 8 ? 7.395 19.594 13.68 1 69.25 8 SER B C 1
ATOM 660 O O . SER B 1 8 ? 8.5 19.891 13.227 1 69.25 8 SER B O 1
ATOM 662 N N . THR B 1 9 ? 7.219 18.344 13.883 1 79.06 9 THR B N 1
ATOM 663 C CA . THR B 1 9 ? 7.812 17.359 12.977 1 79.06 9 THR B CA 1
ATOM 664 C C . THR B 1 9 ? 7.762 17.844 11.539 1 79.06 9 THR B C 1
ATOM 666 O O . THR B 1 9 ? 6.719 18.312 11.07 1 79.06 9 THR B O 1
ATOM 669 N N . PRO B 1 10 ? 8.883 18 10.969 1 89.69 10 PRO B N 1
ATOM 670 C CA . PRO B 1 10 ? 8.93 18.484 9.586 1 89.69 10 PRO B CA 1
ATOM 671 C C . PRO B 1 10 ? 8.016 17.688 8.648 1 89.69 10 PRO B C 1
ATOM 673 O O . PRO B 1 10 ? 7.793 16.5 8.867 1 89.69 10 PRO B O 1
ATOM 676 N N . ASP B 1 11 ? 7.469 18.375 7.688 1 92.81 11 ASP B N 1
ATOM 677 C CA . ASP B 1 11 ? 6.645 17.75 6.656 1 92.81 11 ASP B CA 1
ATOM 678 C C . ASP B 1 11 ? 7.402 16.625 5.957 1 92.81 11 ASP B C 1
ATOM 680 O O . ASP B 1 11 ? 8.633 16.609 5.969 1 92.81 11 ASP B O 1
ATOM 684 N N . ARG B 1 12 ? 6.672 15.703 5.605 1 95.44 12 ARG B N 1
ATOM 685 C CA . ARG B 1 12 ? 7.191 14.594 4.816 1 95.44 12 ARG B CA 1
ATOM 686 C C . ARG B 1 12 ? 6.551 14.555 3.434 1 95.44 12 ARG B C 1
ATOM 688 O O . ARG B 1 12 ? 5.367 14.875 3.283 1 95.44 12 ARG B O 1
ATOM 695 N N . GLU B 1 13 ? 7.242 14.078 2.461 1 97 13 GLU B N 1
ATOM 696 C CA . GLU B 1 13 ? 6.75 14.039 1.086 1 97 13 GLU B CA 1
ATOM 697 C C . GLU B 1 13 ? 5.859 12.828 0.85 1 97 13 GLU B C 1
ATOM 699 O O . GLU B 1 13 ? 6.172 11.719 1.297 1 97 13 GLU B O 1
ATOM 704 N N . CYS B 1 14 ? 4.758 13.094 0.253 1 98.19 14 CYS B N 1
ATOM 705 C CA . CYS B 1 14 ? 3.977 11.992 -0.294 1 98.19 14 CYS B CA 1
ATOM 706 C C . CYS B 1 14 ? 4.762 11.242 -1.368 1 98.19 14 CYS B C 1
ATOM 708 O O . CYS B 1 14 ? 5.281 11.859 -2.301 1 98.19 14 CYS B O 1
ATOM 710 N N . TYR B 1 15 ? 4.707 9.93 -1.281 1 97.25 15 TYR B N 1
ATOM 711 C CA . TYR B 1 15 ? 5.562 9.18 -2.195 1 97.25 15 TYR B CA 1
ATOM 712 C C . TYR B 1 15 ? 5.012 9.219 -3.615 1 97.25 15 TYR B C 1
ATOM 714 O O . TYR B 1 15 ? 5.734 8.938 -4.574 1 97.25 15 TYR B O 1
ATOM 722 N N . ARG B 1 16 ? 3.74 9.531 -3.768 1 96.69 16 ARG B N 1
ATOM 723 C CA . ARG B 1 16 ? 3.084 9.484 -5.07 1 96.69 16 ARG B CA 1
ATOM 724 C C . ARG B 1 16 ? 3.135 10.844 -5.758 1 96.69 16 ARG B C 1
ATOM 726 O O . ARG B 1 16 ? 3.391 10.93 -6.961 1 96.69 16 ARG B O 1
ATOM 733 N N . CYS B 1 17 ? 2.898 11.922 -5.113 1 97.25 17 CYS B N 1
ATOM 734 C CA . CYS B 1 17 ? 2.738 13.219 -5.758 1 97.25 17 CYS B CA 1
ATOM 735 C C . CYS B 1 17 ? 3.836 14.18 -5.324 1 97.25 17 CYS B C 1
ATOM 737 O O . CYS B 1 17 ? 3.865 15.336 -5.758 1 97.25 17 CYS B O 1
ATOM 739 N N . ASP B 1 18 ? 4.633 13.828 -4.395 1 95.5 18 ASP B N 1
ATOM 740 C CA . ASP B 1 18 ? 5.832 14.531 -3.955 1 95.5 18 ASP B CA 1
ATOM 741 C C . ASP B 1 18 ? 5.469 15.781 -3.148 1 95.5 18 ASP B C 1
ATOM 743 O O . ASP B 1 18 ? 6.332 16.594 -2.834 1 95.5 18 ASP B O 1
ATOM 747 N N . ARG B 1 19 ? 4.266 15.953 -2.898 1 96.38 19 ARG B N 1
ATOM 748 C CA . ARG B 1 19 ? 3.855 17.078 -2.068 1 96.38 19 ARG B CA 1
ATOM 749 C C . ARG B 1 19 ? 4.324 16.906 -0.629 1 96.38 19 ARG B C 1
ATOM 751 O O . ARG B 1 19 ? 4.27 15.797 -0.085 1 96.38 19 ARG B O 1
ATOM 758 N N . ASP B 1 20 ? 4.719 17.969 -0.036 1 96.12 20 ASP B N 1
ATOM 759 C CA . ASP B 1 20 ? 5.02 17.984 1.393 1 96.12 20 ASP B CA 1
ATOM 760 C C . ASP B 1 20 ? 3.736 17.984 2.223 1 96.12 20 ASP B C 1
ATOM 762 O O . ASP B 1 20 ? 2.881 18.859 2.057 1 96.12 20 ASP B O 1
ATOM 766 N N . VAL B 1 21 ? 3.654 17.031 3.135 1 95.75 21 VAL B N 1
ATOM 767 C CA . VAL B 1 21 ? 2.455 16.844 3.945 1 95.75 21 VAL B CA 1
ATOM 768 C C . VAL B 1 21 ? 2.844 16.688 5.414 1 95.75 21 VAL B C 1
ATOM 770 O O . VAL B 1 21 ? 3.861 16.078 5.734 1 95.75 21 VAL B O 1
ATOM 773 N N . ALA B 1 22 ? 2.062 17.328 6.262 1 96 22 ALA B N 1
ATOM 774 C CA . ALA B 1 22 ? 2.271 17.109 7.691 1 96 22 ALA B CA 1
ATOM 775 C C . ALA B 1 22 ? 2.191 15.625 8.039 1 96 22 ALA B C 1
ATOM 777 O O . ALA B 1 22 ? 1.275 14.922 7.602 1 96 22 ALA B O 1
ATOM 778 N N . PRO B 1 23 ? 3.143 15.133 8.828 1 94.81 23 PRO B N 1
ATOM 779 C CA . PRO B 1 23 ? 3.152 13.719 9.18 1 94.81 23 PRO B CA 1
ATOM 780 C C . PRO B 1 23 ? 1.825 13.242 9.773 1 94.81 23 PRO B C 1
ATOM 782 O O . PRO B 1 23 ? 1.423 12.102 9.562 1 94.81 23 PRO B O 1
ATOM 785 N N . ALA B 1 24 ? 1.115 14.102 10.367 1 95.19 24 ALA B N 1
ATOM 786 C CA . ALA B 1 24 ? -0.144 13.766 11.023 1 95.19 24 ALA B CA 1
ATOM 787 C C . ALA B 1 24 ? -1.254 13.53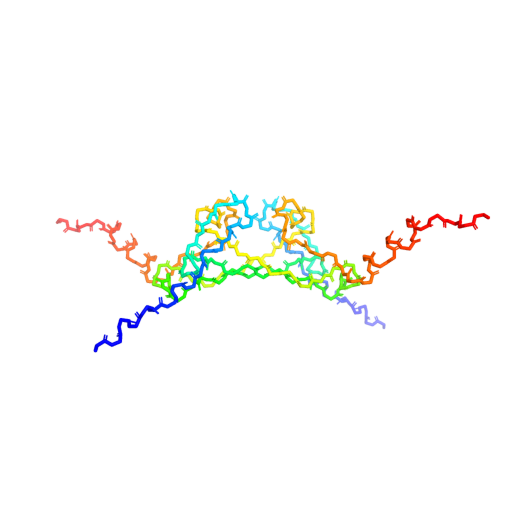9 10 1 95.19 24 ALA B C 1
ATOM 789 O O . ALA B 1 24 ? -2.338 13.062 10.344 1 95.19 24 ALA B O 1
ATOM 790 N N . ARG B 1 25 ? -0.946 13.75 8.781 1 96.31 25 ARG B N 1
ATOM 791 C CA . ARG B 1 25 ? -1.954 13.594 7.738 1 96.31 25 ARG B CA 1
ATOM 792 C C . ARG B 1 25 ? -1.554 12.516 6.742 1 96.31 25 ARG B C 1
ATOM 794 O O . ARG B 1 25 ? -2.262 12.266 5.766 1 96.31 25 ARG B O 1
ATOM 801 N N . LEU B 1 26 ? -0.459 11.852 7.016 1 97.75 26 LEU B N 1
ATOM 802 C CA . LEU B 1 26 ? 0.033 10.867 6.062 1 97.75 26 LEU B CA 1
ATOM 803 C C . LEU B 1 26 ? -0.419 9.461 6.453 1 97.75 26 LEU B C 1
ATOM 805 O O . LEU B 1 26 ? -0.299 9.062 7.617 1 97.75 26 LEU B O 1
ATOM 809 N N . PHE B 1 27 ? -0.9 8.742 5.477 1 98.19 27 PHE B N 1
ATOM 810 C CA . PHE B 1 27 ? -1.119 7.309 5.625 1 98.19 27 PHE B CA 1
ATOM 811 C C . PHE B 1 27 ? 0.195 6.547 5.508 1 98.19 27 PHE B C 1
ATOM 813 O O . PHE B 1 27 ? 1.05 6.891 4.688 1 98.19 27 PHE B O 1
ATOM 820 N N . ARG B 1 28 ? 0.369 5.543 6.348 1 98.56 28 ARG B N 1
ATOM 821 C CA . ARG B 1 28 ? 1.464 4.594 6.168 1 98.56 28 ARG B CA 1
ATOM 822 C C . ARG B 1 28 ? 1.031 3.416 5.301 1 98.56 28 ARG B C 1
ATOM 824 O O . ARG B 1 28 ? 0.052 2.736 5.613 1 98.56 28 ARG B O 1
ATOM 831 N N . VAL B 1 29 ? 1.722 3.197 4.219 1 98.56 29 VAL B N 1
ATOM 832 C CA . VAL B 1 29 ? 1.459 2.082 3.318 1 98.56 29 VAL B CA 1
ATOM 833 C C . VAL B 1 29 ? 2.578 1.05 3.432 1 98.56 29 VAL B C 1
ATOM 835 O O . VAL B 1 29 ? 3.742 1.354 3.158 1 98.56 29 VAL B O 1
ATOM 838 N N . THR B 1 30 ? 2.225 -0.088 3.863 1 98.56 30 THR B N 1
ATOM 839 C CA . THR B 1 30 ? 3.174 -1.191 3.971 1 98.56 30 THR B CA 1
ATOM 840 C C . THR B 1 30 ? 2.848 -2.287 2.959 1 98.56 30 THR B C 1
ATOM 842 O O . THR B 1 30 ? 1.708 -2.754 2.887 1 98.56 30 THR B O 1
ATOM 845 N N . THR B 1 31 ? 3.785 -2.611 2.168 1 98.44 31 THR B N 1
ATOM 846 C CA . THR B 1 31 ? 3.627 -3.678 1.186 1 98.44 31 THR B CA 1
ATOM 847 C C . THR B 1 31 ? 4.523 -4.863 1.524 1 98.44 31 THR B C 1
ATOM 849 O O . THR B 1 31 ? 5.746 -4.723 1.591 1 98.44 31 THR B O 1
ATOM 852 N N . GLU B 1 32 ? 3.922 -5.98 1.719 1 98.31 32 GLU B N 1
ATOM 853 C CA . GLU B 1 32 ? 4.633 -7.195 2.105 1 98.31 32 GLU B CA 1
ATOM 854 C C . GLU B 1 32 ? 4.551 -8.258 1.009 1 98.31 32 GLU B C 1
ATOM 856 O O . GLU B 1 32 ? 3.457 -8.672 0.62 1 98.31 32 GLU B O 1
ATOM 861 N N . PRO B 1 33 ? 5.688 -8.727 0.522 1 97.31 33 PRO B N 1
ATOM 862 C CA . PRO B 1 33 ? 5.648 -9.852 -0.418 1 97.31 33 PRO B CA 1
ATOM 863 C C . PRO B 1 33 ? 5.285 -11.172 0.256 1 97.31 33 PRO B C 1
ATOM 865 O O . PRO B 1 33 ? 5.5 -11.328 1.46 1 97.31 33 PRO B O 1
ATOM 868 N N . PRO B 1 34 ? 4.723 -12.016 -0.535 1 96.06 34 PRO B N 1
ATOM 869 C CA . PRO B 1 34 ? 4.559 -13.359 0.014 1 96.06 34 PRO B CA 1
ATOM 870 C C . PRO B 1 34 ? 5.883 -14.102 0.181 1 96.06 34 PRO B C 1
ATOM 872 O O . PRO B 1 34 ? 6.898 -13.688 -0.383 1 96.06 34 PRO B O 1
ATOM 875 N N . ALA B 1 35 ? 5.805 -15.109 0.938 1 95.25 35 ALA B N 1
ATOM 876 C CA . ALA B 1 35 ? 7.012 -15.883 1.225 1 95.25 35 ALA B CA 1
ATOM 877 C C . ALA B 1 35 ? 7.684 -16.344 -0.064 1 95.25 35 ALA B C 1
ATOM 879 O O . ALA B 1 35 ? 8.914 -16.312 -0.179 1 95.25 35 ALA B O 1
ATOM 880 N N . ALA B 1 36 ? 6.906 -16.781 -1.009 1 94.56 36 ALA B N 1
ATOM 881 C CA . ALA B 1 36 ? 7.402 -17.344 -2.26 1 94.56 36 ALA B CA 1
ATOM 882 C C . ALA B 1 36 ? 8.203 -16.312 -3.051 1 94.56 36 ALA B C 1
ATOM 884 O O . ALA B 1 36 ? 9.023 -16.672 -3.902 1 94.56 36 ALA B O 1
ATOM 885 N N . LEU B 1 37 ? 8.039 -15.086 -2.766 1 95.69 37 LEU B N 1
ATOM 886 C CA . LEU B 1 37 ? 8.703 -14.031 -3.523 1 95.69 37 LEU B CA 1
ATOM 887 C C . LEU B 1 37 ? 9.695 -13.273 -2.646 1 95.69 37 LEU B C 1
ATOM 889 O O . LEU B 1 37 ? 10.234 -12.242 -3.059 1 95.69 37 LEU B O 1
ATOM 893 N N . SER B 1 38 ? 9.961 -13.75 -1.48 1 94.62 38 SER B N 1
ATOM 894 C CA . SER B 1 38 ? 10.781 -13.031 -0.508 1 94.62 38 SER B CA 1
ATOM 895 C C . SER B 1 38 ? 12.242 -12.984 -0.942 1 94.62 38 SER B C 1
ATOM 897 O O . SER B 1 38 ? 13.023 -12.18 -0.424 1 94.62 38 SER B O 1
ATOM 899 N N . HIS B 1 39 ? 12.625 -13.781 -1.834 1 93.44 39 HIS B N 1
ATOM 900 C CA . HIS B 1 39 ? 13.984 -13.75 -2.355 1 93.44 39 HIS B CA 1
ATOM 901 C C . HIS B 1 39 ? 14.195 -12.547 -3.271 1 93.44 39 HIS B C 1
ATOM 903 O O . HIS B 1 39 ? 15.289 -11.984 -3.332 1 93.44 39 HIS B O 1
ATOM 909 N N . ASP B 1 40 ? 13.211 -12.156 -3.889 1 94.62 40 ASP B N 1
ATOM 910 C CA . ASP B 1 40 ? 13.305 -11.102 -4.891 1 94.62 40 ASP B CA 1
ATOM 911 C C . ASP B 1 40 ? 12.82 -9.766 -4.328 1 94.62 40 ASP B C 1
ATOM 913 O O . ASP B 1 40 ? 13.289 -8.703 -4.75 1 94.62 40 ASP B O 1
ATOM 917 N N . TYR B 1 41 ? 11.953 -9.859 -3.396 1 96.62 41 TYR B N 1
ATOM 918 C CA . TYR B 1 41 ? 11.328 -8.648 -2.867 1 96.62 41 TYR B CA 1
ATOM 919 C C . TYR B 1 41 ? 11.445 -8.594 -1.348 1 96.62 41 TYR B C 1
ATOM 921 O O . TYR B 1 41 ? 11.609 -9.625 -0.695 1 96.62 41 TYR B O 1
ATOM 929 N N . GLN B 1 42 ? 11.344 -7.348 -0.815 1 97.62 42 GLN B N 1
ATOM 930 C CA . GLN B 1 42 ? 11.273 -7.121 0.625 1 97.62 42 GLN B CA 1
ATOM 931 C C . GLN B 1 42 ? 10.102 -6.203 0.979 1 97.62 42 GLN B C 1
ATOM 933 O O . GLN B 1 42 ? 9.469 -5.625 0.094 1 97.62 42 GLN B O 1
ATOM 938 N N . THR B 1 43 ? 9.781 -6.223 2.285 1 97.81 43 THR B N 1
ATOM 939 C CA . THR B 1 43 ? 8.734 -5.328 2.768 1 97.81 43 THR B CA 1
ATOM 940 C C . THR B 1 43 ? 9.102 -3.871 2.498 1 97.81 43 THR B C 1
ATOM 942 O O . THR B 1 43 ? 10.234 -3.455 2.752 1 97.81 43 THR B O 1
ATOM 945 N N . ALA B 1 44 ? 8.102 -3.125 1.946 1 97.56 44 ALA B N 1
ATOM 946 C CA . ALA B 1 44 ? 8.281 -1.702 1.666 1 97.56 44 ALA B CA 1
ATOM 947 C C . ALA B 1 44 ? 7.312 -0.859 2.494 1 97.56 44 ALA B C 1
ATOM 949 O O . ALA B 1 44 ? 6.164 -1.253 2.713 1 97.56 44 ALA B O 1
ATOM 950 N N . GLU B 1 45 ? 7.789 0.23 2.934 1 97.94 45 GLU B N 1
ATOM 951 C CA . GLU B 1 45 ? 6.969 1.224 3.623 1 97.94 45 GLU B CA 1
ATOM 952 C C . GLU B 1 45 ? 7.004 2.566 2.898 1 97.94 45 GLU B C 1
ATOM 954 O O . GLU B 1 45 ? 8.078 3.062 2.549 1 97.94 45 GLU B O 1
ATOM 959 N N . ARG B 1 46 ? 5.859 3.104 2.674 1 97.88 46 ARG B N 1
ATOM 960 C CA . ARG B 1 46 ? 5.695 4.41 2.045 1 97.88 46 ARG B CA 1
ATOM 961 C C . ARG B 1 46 ? 4.691 5.262 2.812 1 97.88 46 ARG B C 1
ATOM 963 O O . ARG B 1 46 ? 3.887 4.738 3.586 1 97.88 46 ARG B O 1
ATOM 970 N N . PHE B 1 47 ? 4.832 6.551 2.541 1 98.19 47 PHE B N 1
ATOM 971 C CA . PHE B 1 47 ? 3.861 7.48 3.102 1 98.19 47 PHE B CA 1
ATOM 972 C C . PHE B 1 47 ? 3.094 8.195 1.996 1 98.19 47 PHE B C 1
ATOM 974 O O . PHE B 1 47 ? 3.688 8.656 1.018 1 98.19 47 PHE B O 1
ATOM 981 N N . CYS B 1 48 ? 1.791 8.234 2.23 1 98.25 48 CYS B N 1
ATOM 982 C CA . CYS B 1 48 ? 0.909 8.688 1.161 1 98.25 48 CYS B CA 1
ATOM 983 C C . CYS B 1 48 ? -0.114 9.688 1.687 1 98.25 48 CYS B C 1
ATOM 985 O O . CYS B 1 48 ? -0.679 9.5 2.764 1 98.25 48 CYS B O 1
ATOM 987 N N . CYS B 1 49 ? -0.319 10.766 0.94 1 97.81 49 CYS B N 1
ATOM 988 C CA . CYS B 1 49 ? -1.375 11.695 1.322 1 97.81 49 CYS B CA 1
ATOM 989 C C . CYS B 1 49 ? -2.752 11.078 1.105 1 97.81 49 CYS B C 1
ATOM 991 O O . CYS B 1 49 ? -2.891 10.109 0.357 1 97.81 49 CYS B O 1
ATOM 993 N N . PRO B 1 50 ? -3.77 11.641 1.71 1 96.5 50 PRO B N 1
ATOM 994 C CA . PRO B 1 50 ? -5.109 11.055 1.607 1 96.5 50 PRO B CA 1
ATOM 995 C C . PRO B 1 50 ? -5.648 11.055 0.178 1 96.5 50 PRO B C 1
ATOM 997 O O . PRO B 1 50 ? -6.301 10.102 -0.243 1 96.5 50 PRO B O 1
ATOM 1000 N N . ASP B 1 51 ? -5.371 12.117 -0.575 1 96.31 51 ASP B N 1
ATOM 1001 C CA . ASP B 1 51 ? -5.867 12.219 -1.944 1 96.31 51 ASP B CA 1
ATOM 1002 C C . ASP B 1 51 ? -5.277 11.117 -2.824 1 96.31 51 ASP B C 1
ATOM 1004 O O . ASP B 1 51 ? -6 10.461 -3.576 1 96.31 51 ASP B O 1
ATOM 1008 N N . CYS B 1 52 ? -4.035 10.93 -2.729 1 97.75 52 CYS B N 1
ATOM 1009 C CA . CYS B 1 52 ? -3.385 9.898 -3.521 1 97.75 52 CYS B CA 1
ATOM 1010 C C . CYS B 1 52 ? -3.828 8.508 -3.074 1 97.75 52 CYS B C 1
ATOM 1012 O O . CYS B 1 52 ? -4.043 7.621 -3.904 1 97.75 52 CYS B O 1
ATOM 1014 N N . ALA B 1 53 ? -3.928 8.258 -1.735 1 97.69 53 ALA B N 1
ATOM 1015 C CA . ALA B 1 53 ? -4.418 6.977 -1.227 1 97.69 53 ALA B CA 1
ATOM 1016 C C . ALA B 1 53 ? -5.797 6.652 -1.791 1 97.69 53 ALA B C 1
ATOM 1018 O O . ALA B 1 53 ? -6.051 5.527 -2.223 1 97.69 53 ALA B O 1
ATOM 1019 N N . ALA B 1 54 ? -6.621 7.621 -1.783 1 95.69 54 ALA B N 1
ATOM 1020 C CA . ALA B 1 54 ? -7.961 7.453 -2.34 1 95.69 54 ALA B CA 1
ATOM 1021 C C . ALA B 1 54 ? -7.898 7.164 -3.838 1 95.69 54 ALA B C 1
ATOM 1023 O O . ALA B 1 54 ? -8.586 6.266 -4.332 1 95.69 54 ALA B O 1
ATOM 1024 N N . GLY B 1 55 ? -7.035 7.906 -4.535 1 95.25 55 GLY B N 1
ATOM 1025 C CA . GLY B 1 55 ? -6.875 7.73 -5.973 1 95.25 55 GLY B CA 1
ATOM 1026 C C . GLY B 1 55 ? -6.414 6.336 -6.352 1 95.25 55 GLY B C 1
ATOM 1027 O O . GLY B 1 55 ? -6.723 5.855 -7.445 1 95.25 55 GLY B O 1
ATOM 1028 N N . MET B 1 56 ? -5.738 5.699 -5.453 1 95.94 56 MET B N 1
ATOM 1029 C CA . MET B 1 56 ? -5.262 4.34 -5.699 1 95.94 56 MET B CA 1
ATOM 1030 C C . MET B 1 56 ? -6.203 3.316 -5.078 1 95.94 56 MET B C 1
ATOM 1032 O O . MET B 1 56 ? -5.918 2.117 -5.09 1 95.94 56 MET B O 1
ATOM 1036 N N . ASN B 1 57 ? -7.293 3.805 -4.492 1 96.62 57 ASN B N 1
ATOM 1037 C CA . ASN B 1 57 ? -8.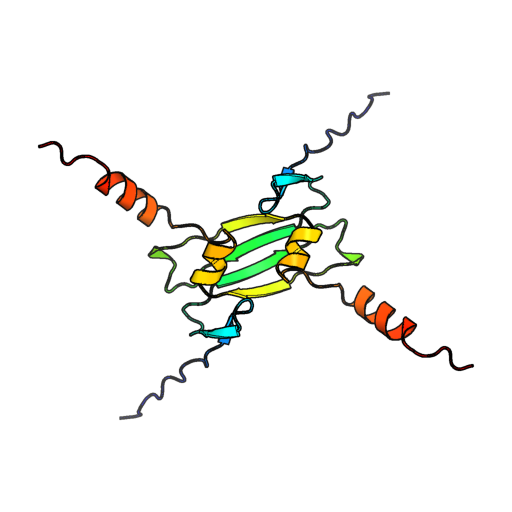25 2.955 -3.797 1 96.62 57 ASN B CA 1
ATOM 1038 C C . ASN B 1 57 ? -7.594 2.193 -2.648 1 96.62 57 ASN B C 1
ATOM 1040 O O . ASN B 1 57 ? -7.875 1.013 -2.438 1 96.62 57 ASN B O 1
ATOM 1044 N N . LEU B 1 58 ? -6.723 2.816 -1.906 1 97.38 58 LEU B N 1
ATOM 1045 C CA . LEU B 1 58 ? -5.992 2.189 -0.811 1 97.38 58 LEU B CA 1
ATOM 1046 C C . LEU B 1 58 ? -6.566 2.611 0.538 1 97.38 58 LEU B C 1
ATOM 1048 O O . LEU B 1 58 ? -6.176 2.074 1.578 1 97.38 58 LEU B O 1
ATOM 1052 N N . SER B 1 59 ? -7.418 3.547 0.56 1 96.19 59 SER B N 1
ATOM 1053 C CA . SER B 1 59 ? -8.008 3.988 1.82 1 96.19 59 SER B CA 1
ATOM 1054 C C . SER B 1 59 ? -9.406 3.416 2.006 1 96.19 59 SER B C 1
ATOM 1056 O O . SER B 1 59 ? -10.055 3.021 1.034 1 96.19 59 SER B O 1
ATOM 1058 N N . GLU B 1 60 ? -9.797 3.348 3.23 1 96.56 60 GLU B N 1
ATOM 1059 C CA . GLU B 1 60 ? -11.133 2.898 3.617 1 96.56 60 GLU B CA 1
ATOM 1060 C C . GLU B 1 60 ? -11.727 3.797 4.695 1 96.56 60 GLU B C 1
ATOM 1062 O O . GLU B 1 60 ? -11.055 4.129 5.676 1 96.56 60 GLU B O 1
ATOM 1067 N N . PHE B 1 61 ? -12.93 4.148 4.508 1 95.19 61 PHE B N 1
ATOM 1068 C CA . PHE B 1 61 ? -13.609 4.965 5.508 1 95.19 61 PHE B CA 1
ATOM 1069 C C . PHE B 1 61 ? -13.867 4.16 6.777 1 95.19 61 PHE B C 1
ATOM 1071 O O . PHE B 1 61 ? -14.078 2.949 6.719 1 95.19 61 PHE B O 1
ATOM 1078 N N . SER B 1 62 ? -13.93 4.914 7.848 1 95.31 62 SER B N 1
ATOM 1079 C CA . SER B 1 62 ? -14.25 4.281 9.125 1 95.31 62 SER B CA 1
ATOM 1080 C C . SER B 1 62 ? -15.703 3.818 9.164 1 95.31 62 SER B C 1
ATOM 1082 O O . SER B 1 62 ? -16.547 4.34 8.422 1 95.31 62 SER B O 1
ATOM 1084 N N . GLU B 1 63 ? -15.945 2.846 10.039 1 93.06 63 GLU B N 1
ATOM 1085 C CA . GLU B 1 63 ? -17.312 2.365 10.188 1 93.06 63 GLU B CA 1
ATOM 1086 C C . GLU B 1 63 ? -18.25 3.484 10.648 1 93.06 63 GLU B C 1
ATOM 1088 O O . GLU B 1 63 ? -19.406 3.551 10.227 1 93.06 63 GLU B O 1
ATOM 1093 N N . ARG B 1 64 ? -17.75 4.281 11.469 1 90.5 64 ARG B N 1
ATOM 1094 C CA . ARG B 1 64 ? -18.531 5.414 11.961 1 90.5 64 ARG B CA 1
ATOM 1095 C C . ARG B 1 64 ? -18.984 6.312 10.812 1 90.5 64 ARG B C 1
ATOM 1097 O O . ARG B 1 64 ? -20.156 6.676 10.727 1 90.5 64 ARG B O 1
ATOM 1104 N N . LEU B 1 65 ? -18.078 6.648 10.016 1 89 65 LEU B N 1
ATOM 1105 C CA . LEU B 1 65 ? -18.391 7.523 8.891 1 89 65 LEU B CA 1
ATOM 1106 C C . LEU B 1 65 ? -19.359 6.855 7.926 1 89 65 LEU B C 1
ATOM 1108 O O . LEU B 1 65 ? -20.297 7.492 7.441 1 89 65 LEU B O 1
ATOM 1112 N N . LYS B 1 66 ? -19.188 5.609 7.68 1 90.44 66 LYS B N 1
ATOM 1113 C CA . LYS B 1 66 ? -20.109 4.879 6.805 1 90.44 66 LYS B CA 1
ATOM 1114 C C . LYS B 1 66 ? -21.516 4.883 7.363 1 90.44 66 LYS B C 1
ATOM 1116 O O . LYS B 1 66 ? -22.484 5.055 6.613 1 90.44 66 LYS B O 1
ATOM 1121 N N . ALA B 1 67 ? -21.562 4.691 8.594 1 89.31 67 ALA B N 1
ATOM 1122 C CA . ALA B 1 67 ? -22.859 4.66 9.25 1 89.31 67 ALA B CA 1
ATOM 1123 C C . ALA B 1 67 ? -23.562 6.016 9.141 1 89.31 67 ALA B C 1
ATOM 1125 O O . ALA B 1 67 ? -24.766 6.078 8.914 1 89.31 67 ALA B O 1
ATOM 1126 N N . HIS B 1 68 ? -22.859 7.047 9.336 1 87.06 68 HIS B N 1
ATOM 1127 C CA . HIS B 1 68 ? -23.406 8.391 9.242 1 87.06 68 HIS B CA 1
ATOM 1128 C C . HIS B 1 68 ? -23.938 8.672 7.84 1 87.06 68 HIS B C 1
ATOM 1130 O O . HIS B 1 68 ? -25 9.273 7.684 1 87.06 68 HIS B O 1
ATOM 1136 N N . ALA B 1 69 ? -23.203 8.266 6.93 1 84.62 69 ALA B N 1
ATOM 1137 C CA . ALA B 1 69 ? -23.594 8.477 5.535 1 84.62 69 ALA B CA 1
ATOM 1138 C C . ALA B 1 69 ? -24.875 7.711 5.203 1 84.62 69 ALA B C 1
ATOM 1140 O O . ALA B 1 69 ? -25.719 8.211 4.469 1 84.62 69 ALA B O 1
ATOM 1141 N N . ARG B 1 70 ? -24.984 6.586 5.742 1 86 70 ARG B N 1
ATOM 1142 C CA . ARG B 1 70 ? -26.156 5.762 5.504 1 86 70 ARG B CA 1
ATOM 1143 C C . ARG B 1 70 ? -27.391 6.367 6.16 1 86 70 ARG B C 1
ATOM 1145 O O . ARG B 1 70 ? -28.5 6.312 5.602 1 86 70 ARG B O 1
ATOM 1152 N N . ARG B 1 71 ? -27.219 6.895 7.309 1 84.19 71 ARG B N 1
ATOM 1153 C CA . ARG B 1 71 ? -28.312 7.508 8.047 1 84.19 71 ARG B CA 1
ATOM 1154 C C . ARG B 1 71 ? -28.781 8.797 7.371 1 84.19 71 ARG B C 1
ATOM 1156 O O . ARG B 1 71 ? -29.969 9.109 7.371 1 84.19 71 ARG B O 1
ATOM 1163 N N . GLY B 1 72 ? -27.781 9.547 7.059 1 74.94 72 GLY B N 1
ATOM 1164 C CA . GLY B 1 72 ? -28.141 10.758 6.344 1 74.94 72 GLY B CA 1
ATOM 1165 C C . GLY B 1 72 ? -28.922 10.477 5.066 1 74.94 72 GLY B C 1
ATOM 1166 O O . GLY B 1 72 ? -29.656 11.336 4.586 1 74.94 72 GLY B O 1
ATOM 1167 N N . GLU B 1 73 ? -28.625 9.305 4.418 1 67.06 73 GLU B N 1
ATOM 1168 C CA . GLU B 1 73 ? -29.344 8.906 3.211 1 67.06 73 GLU B CA 1
ATOM 1169 C C . GLU B 1 73 ? -30.734 8.367 3.545 1 67.06 73 GLU B C 1
ATOM 1171 O O . GLU B 1 73 ? -31.531 8.094 2.646 1 67.06 73 GLU B O 1
ATOM 1176 N N . ARG B 1 74 ? -30.969 8.164 4.75 1 60.09 74 ARG B N 1
ATOM 1177 C CA . ARG B 1 74 ? -32.312 7.75 5.094 1 60.09 74 ARG B CA 1
ATOM 1178 C C . ARG B 1 74 ? -33.281 8.93 5.031 1 60.09 74 ARG B C 1
ATOM 1180 O O . ARG B 1 74 ? -33 10.008 5.543 1 60.09 74 ARG B O 1
ATOM 1187 N N . PRO B 1 75 ? -34.156 8.867 4.062 1 57.06 75 PRO B N 1
ATOM 1188 C CA . PRO B 1 75 ? -35.156 9.938 3.92 1 57.06 75 PRO B CA 1
ATOM 1189 C C . PRO B 1 75 ? -35.719 10.383 5.258 1 57.06 75 PRO B C 1
ATOM 1191 O O . PRO B 1 75 ? -35.938 9.562 6.152 1 57.06 75 PRO B O 1
ATOM 1194 N N . VAL B 1 76 ? -35.406 11.602 5.629 1 49.19 76 VAL B N 1
ATOM 1195 C CA . VAL B 1 76 ? -36.219 12.203 6.691 1 49.19 76 VAL B CA 1
ATOM 1196 C C . VAL B 1 76 ? -37.688 11.852 6.488 1 49.19 76 VAL B C 1
ATOM 1198 O O . VAL B 1 76 ? -38.25 12.062 5.402 1 49.19 76 VAL B O 1
ATOM 1201 N N . GLU B 1 77 ? -38 10.68 7.074 1 46.66 77 GLU B N 1
ATOM 1202 C CA . GLU B 1 77 ? -39.469 10.516 7.062 1 46.66 77 GLU B CA 1
ATOM 1203 C C . GLU B 1 77 ? -40.188 11.836 7.34 1 46.66 77 GLU B C 1
ATOM 1205 O O . GLU B 1 77 ? -39.969 12.445 8.391 1 46.66 77 GLU B O 1
ATOM 1210 N N . GLU B 1 78 ? -40.5 12.578 6.273 1 38.31 78 GLU B N 1
ATOM 1211 C CA . GLU B 1 78 ? -41.594 13.555 6.484 1 38.31 78 GLU B CA 1
ATOM 1212 C C . GLU B 1 78 ? -42.844 12.883 7.035 1 38.31 78 GLU B C 1
ATOM 1214 O O . GLU B 1 78 ? -43.25 11.82 6.559 1 38.31 78 GLU B O 1
#

Radius of gyration: 21.31 Å; Cα contacts (8 Å, |Δi|>4): 247; chains: 2; bounding box: 81×75×48 Å

Organism: NCBI:txid1227490

Solvent-accessible surface area (backbone atoms only — not comparable to full-atom values): 8831 Å² total; per-residue (Å²): 130,79,77,72,71,68,76,69,72,68,61,41,56,17,71,82,78,62,47,74,36,53,57,64,58,30,26,42,35,37,26,35,55,25,78,82,40,44,68,52,25,34,73,25,78,46,39,31,39,62,68,59,30,50,73,70,67,45,59,35,69,12,69,62,46,52,50,50,54,54,53,70,64,41,71,74,78,122,131,79,75,71,70,68,77,68,71,68,61,41,56,18,72,83,77,61,46,74,34,53,59,63,58,29,26,42,35,36,27,36,54,26,78,82,40,44,68,53,26,34,74,24,78,46,39,31,39,61,68,60,30,48,75,69,65,46,59,36,69,13,70,63,46,52,51,50,53,52,53,70,66,44,71,75,81,123